Protein AF-A0A2W4IF90-F1 (afdb_monomer)

Mean predicted aligned error: 7.1 Å

pLDDT: mean 80.12, std 11.82, range [53.12, 93.75]

Solvent-accessible surface area (backbone atoms only — not comparable to full-atom values): 3801 Å² total; per-residue (Å²): 128,55,75,64,57,52,44,53,52,51,23,52,53,47,38,53,50,56,52,51,55,47,52,52,51,48,54,53,28,56,76,68,69,58,63,90,73,56,63,59,59,77,36,73,65,42,44,49,51,46,51,55,52,26,46,57,51,41,53,56,52,56,66,60,73,74,112

Radius of gyration: 14.89 Å; Cα contacts (8 Å, |Δi|>4): 25; chains: 1; bounding box: 35×19×44 Å

Secondary structure (DSSP, 8-state):
--HHHHHHHHHHHHHHHHHHHHHHHHHHHHHTT-GGGSHHHHSHHHHHHHHHHHHHHHHHHHHHHT-

Sequence (67 aa):
MDQKDKRDLMAAMIVQKVVNDKIVWLGEAKVKNETSKVDEIYTRDGFQTIVEGAYVLVDKMLAKDGK

Structure (mmCIF, N/CA/C/O backbone):
data_AF-A0A2W4IF90-F1
#
_entry.id   AF-A0A2W4IF90-F1
#
loop_
_atom_site.group_PDB
_atom_site.id
_atom_site.type_symbol
_atom_site.label_atom_id
_atom_site.label_alt_id
_atom_site.label_comp_id
_atom_site.label_asym_id
_atom_site.label_entity_id
_atom_site.label_seq_id
_atom_site.pdbx_PDB_ins_code
_atom_site.Cartn_x
_atom_site.Cartn_y
_atom_site.Cartn_z
_atom_site.occupancy
_atom_site.B_iso_or_equiv
_atom_site.auth_seq_id
_atom_site.auth_comp_id
_atom_site.auth_asym_id
_atom_site.auth_atom_id
_atom_site.pdbx_PDB_model_num
ATOM 1 N N . MET A 1 1 ? 18.925 5.911 -10.356 1.0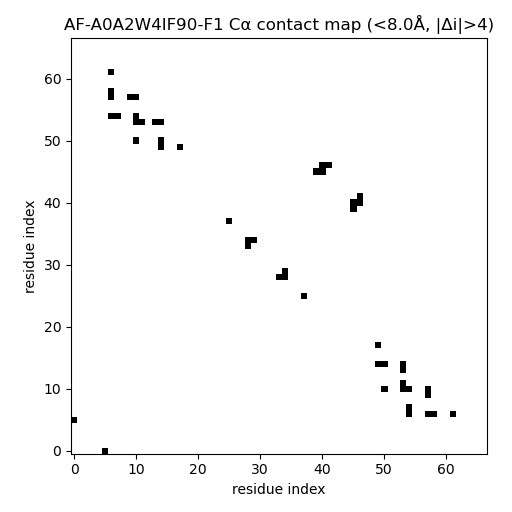0 68.56 1 MET A N 1
ATOM 2 C CA . MET A 1 1 ? 17.746 5.162 -9.895 1.00 68.56 1 MET A CA 1
ATOM 3 C C . MET A 1 1 ? 17.196 4.424 -11.097 1.00 68.56 1 MET A C 1
ATOM 5 O O . MET A 1 1 ? 16.798 5.086 -12.057 1.00 68.56 1 MET A O 1
ATOM 9 N N . ASP A 1 2 ? 17.307 3.099 -11.103 1.00 87.31 2 ASP A N 1
ATOM 10 C CA . ASP A 1 2 ? 16.772 2.291 -12.200 1.00 87.31 2 ASP A CA 1
ATOM 11 C C . ASP A 1 2 ? 15.226 2.234 -12.128 1.00 87.31 2 ASP A C 1
ATOM 13 O O . ASP A 1 2 ? 14.611 2.747 -11.188 1.00 87.31 2 ASP A O 1
ATOM 17 N N . GLN A 1 3 ? 14.560 1.693 -13.156 1.00 83.00 3 GLN A N 1
ATOM 18 C CA . GLN A 1 3 ? 13.087 1.633 -13.174 1.00 83.00 3 GLN A CA 1
ATOM 19 C C . GLN A 1 3 ? 12.519 0.779 -12.030 1.00 83.00 3 GLN A C 1
ATOM 21 O O . GLN A 1 3 ? 11.394 1.019 -11.589 1.00 83.00 3 GLN A O 1
ATOM 26 N N . LYS A 1 4 ? 13.299 -0.186 -11.527 1.00 86.19 4 LYS A N 1
ATOM 27 C CA . LYS A 1 4 ? 12.918 -1.024 -10.394 1.00 86.19 4 LYS A CA 1
ATOM 28 C C . LYS A 1 4 ? 12.935 -0.201 -9.104 1.00 86.19 4 LYS A C 1
ATOM 30 O O . LYS A 1 4 ? 11.935 -0.177 -8.400 1.00 86.19 4 LYS A O 1
ATOM 35 N N . ASP A 1 5 ? 14.002 0.544 -8.848 1.00 89.56 5 ASP A N 1
ATOM 36 C CA . ASP A 1 5 ? 14.136 1.435 -7.698 1.00 89.56 5 ASP A CA 1
ATOM 37 C C . ASP A 1 5 ? 13.044 2.518 -7.690 1.00 89.56 5 ASP A C 1
ATOM 39 O O . ASP A 1 5 ? 12.478 2.827 -6.643 1.00 89.56 5 ASP A O 1
ATOM 43 N N . LYS A 1 6 ? 12.704 3.084 -8.860 1.00 87.19 6 LYS A N 1
ATOM 44 C CA . LYS A 1 6 ? 11.602 4.056 -8.988 1.00 87.19 6 LYS A CA 1
ATOM 45 C C . LYS A 1 6 ? 10.255 3.438 -8.620 1.00 87.19 6 LYS A C 1
ATOM 47 O O . LYS A 1 6 ? 9.457 4.082 -7.939 1.00 87.19 6 LYS A O 1
ATOM 52 N N . ARG A 1 7 ? 9.999 2.205 -9.069 1.00 89.38 7 ARG A N 1
ATOM 53 C CA . ARG A 1 7 ? 8.775 1.468 -8.740 1.00 89.38 7 ARG A CA 1
ATOM 54 C C . ARG A 1 7 ? 8.700 1.172 -7.248 1.00 89.38 7 ARG A C 1
ATOM 56 O O . ARG A 1 7 ? 7.669 1.422 -6.634 1.00 89.38 7 ARG A O 1
ATOM 63 N N . ASP A 1 8 ? 9.797 0.687 -6.679 1.00 91.25 8 ASP A N 1
ATOM 64 C CA . ASP A 1 8 ? 9.880 0.312 -5.271 1.00 91.25 8 ASP A CA 1
ATOM 65 C C . ASP A 1 8 ? 9.706 1.558 -4.370 1.00 91.25 8 ASP A C 1
ATOM 67 O O . ASP A 1 8 ? 8.965 1.510 -3.386 1.00 91.25 8 ASP A O 1
ATOM 71 N N . LEU A 1 9 ? 10.271 2.712 -4.758 1.00 92.81 9 LEU A N 1
ATOM 72 C CA . LEU A 1 9 ? 10.064 3.991 -4.067 1.00 92.81 9 LEU A CA 1
ATOM 73 C C . LEU A 1 9 ? 8.606 4.470 -4.150 1.00 92.81 9 LEU A C 1
ATOM 75 O O . LEU A 1 9 ? 8.024 4.858 -3.136 1.00 92.81 9 LEU A O 1
ATOM 79 N N . MET A 1 10 ? 7.993 4.426 -5.337 1.00 90.81 10 MET A N 1
ATOM 80 C CA . MET A 1 10 ? 6.589 4.818 -5.512 1.00 90.81 10 MET A CA 1
ATOM 81 C C . MET A 1 10 ? 5.635 3.894 -4.750 1.00 90.81 10 MET A C 1
ATOM 83 O O . MET A 1 10 ? 4.716 4.378 -4.089 1.00 90.81 10 MET A O 1
ATOM 87 N N . ALA A 1 11 ? 5.871 2.582 -4.781 1.00 92.06 11 ALA A N 1
ATOM 88 C CA . ALA A 1 11 ? 5.062 1.613 -4.052 1.00 92.06 11 ALA A CA 1
ATOM 89 C C . ALA A 1 11 ? 5.149 1.866 -2.541 1.00 92.06 11 AL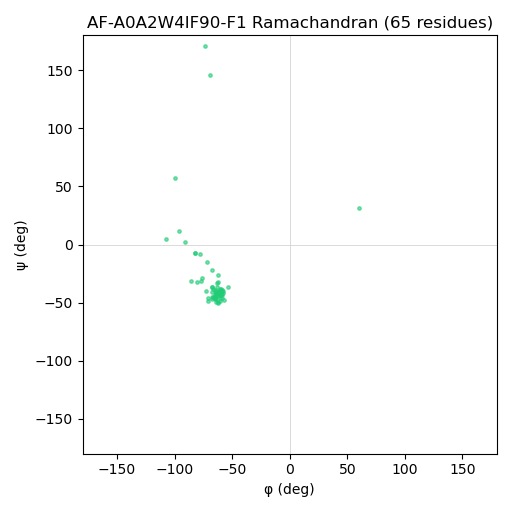A A C 1
ATOM 91 O O . ALA A 1 11 ? 4.117 1.933 -1.874 1.00 92.06 11 ALA A O 1
ATOM 92 N N . ALA A 1 12 ? 6.351 2.111 -2.010 1.00 92.06 12 ALA A N 1
ATOM 93 C CA . ALA A 1 12 ? 6.547 2.440 -0.599 1.00 92.06 12 ALA A CA 1
ATOM 94 C C . ALA A 1 12 ? 5.790 3.713 -0.178 1.00 92.06 12 ALA A C 1
ATOM 96 O O . ALA A 1 12 ? 5.135 3.722 0.866 1.00 92.06 12 ALA A O 1
ATOM 97 N N . MET A 1 13 ? 5.812 4.770 -1.000 1.00 93.75 13 MET A N 1
ATOM 98 C CA . MET A 1 13 ? 5.070 6.008 -0.720 1.00 93.75 13 MET A CA 1
ATOM 99 C C . MET A 1 13 ? 3.551 5.789 -0.690 1.00 93.75 13 MET A C 1
ATOM 101 O O . MET A 1 13 ? 2.862 6.329 0.177 1.00 93.75 13 MET A O 1
ATOM 105 N N . ILE A 1 14 ? 3.0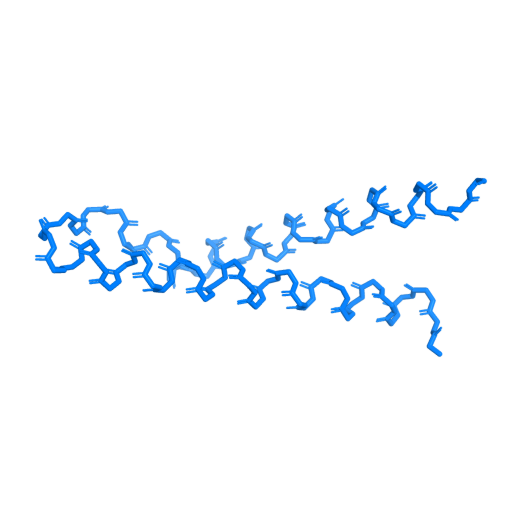23 4.982 -1.614 1.00 91.75 14 ILE A N 1
ATOM 106 C CA . ILE A 1 14 ? 1.591 4.660 -1.676 1.00 91.75 14 ILE A CA 1
ATOM 107 C C . ILE A 1 14 ? 1.177 3.824 -0.464 1.00 91.75 14 ILE A C 1
ATOM 109 O O . ILE A 1 14 ? 0.191 4.161 0.192 1.00 91.75 14 ILE A O 1
ATOM 113 N N . VAL A 1 15 ? 1.947 2.785 -0.123 1.00 91.44 15 VAL A N 1
ATOM 114 C CA . VAL A 1 15 ? 1.706 1.959 1.071 1.00 91.44 15 VAL A CA 1
ATOM 115 C C . VAL A 1 15 ? 1.702 2.830 2.325 1.00 91.44 15 VAL A C 1
ATOM 117 O O . VAL A 1 15 ? 0.754 2.760 3.107 1.00 91.44 15 VAL A O 1
ATOM 120 N N . GLN A 1 16 ? 2.696 3.709 2.489 1.00 90.81 16 GLN A N 1
ATOM 121 C CA . GLN A 1 16 ? 2.778 4.608 3.641 1.00 90.81 16 GLN A CA 1
ATOM 122 C C . GLN A 1 16 ? 1.545 5.511 3.757 1.00 90.81 16 GLN A C 1
ATOM 124 O O . GLN A 1 16 ? 1.005 5.675 4.852 1.00 90.81 16 GLN A O 1
ATOM 129 N N . LYS A 1 17 ? 1.072 6.078 2.640 1.00 91.69 17 LYS A N 1
ATOM 130 C CA . LYS A 1 17 ? -0.131 6.917 2.627 1.00 91.69 17 LYS A CA 1
ATOM 131 C C . LYS A 1 17 ? -1.378 6.119 3.008 1.00 91.69 17 LYS A C 1
ATOM 133 O O . LYS A 1 17 ? -2.127 6.549 3.877 1.00 91.69 17 LYS A O 1
ATOM 138 N N . VAL A 1 18 ? -1.590 4.955 2.391 1.00 88.00 18 VAL A N 1
ATOM 139 C CA . VAL A 1 18 ? -2.773 4.112 2.640 1.00 88.00 18 VAL A CA 1
ATOM 140 C C . VAL A 1 18 ? -2.818 3.634 4.091 1.00 88.00 18 VAL A C 1
ATOM 142 O O . VAL A 1 18 ? -3.883 3.650 4.707 1.00 88.00 18 VAL A O 1
ATOM 145 N N . VAL A 1 19 ? -1.674 3.237 4.651 1.00 86.06 19 VAL A N 1
ATOM 146 C CA . VAL A 1 19 ? -1.569 2.837 6.060 1.00 86.06 19 VAL A CA 1
ATOM 147 C C . VAL A 1 19 ? -1.856 4.022 6.983 1.00 86.06 19 VAL A C 1
ATOM 149 O O . VAL A 1 19 ? -2.659 3.876 7.901 1.00 86.06 19 VAL A O 1
ATOM 152 N N . ASN A 1 20 ? -1.281 5.200 6.721 1.00 87.19 20 ASN A N 1
ATOM 153 C CA . ASN A 1 20 ? -1.537 6.398 7.527 1.00 87.19 20 ASN A CA 1
ATOM 154 C C . ASN A 1 20 ? -3.015 6.809 7.506 1.00 87.19 20 ASN A C 1
ATOM 156 O O . ASN A 1 20 ? -3.603 7.007 8.568 1.00 87.19 20 ASN A O 1
ATOM 160 N N . ASP A 1 21 ? -3.629 6.883 6.323 1.00 86.31 21 ASP A N 1
ATOM 161 C CA . ASP A 1 21 ? -5.040 7.259 6.166 1.00 86.31 21 ASP A CA 1
ATOM 162 C C . ASP A 1 21 ? -5.957 6.269 6.904 1.00 86.31 21 ASP A C 1
ATOM 164 O O . ASP A 1 21 ? -6.911 6.666 7.576 1.00 86.31 21 ASP A O 1
ATOM 168 N N . LYS A 1 22 ? -5.634 4.970 6.838 1.00 79.44 22 LYS A N 1
ATOM 169 C CA . LYS A 1 22 ? -6.356 3.930 7.575 1.00 79.44 22 LYS A CA 1
ATOM 170 C C . LYS A 1 22 ? -6.172 4.071 9.084 1.00 79.44 22 LYS A C 1
ATOM 172 O O . LYS A 1 22 ? -7.166 4.010 9.790 1.00 79.44 22 LYS A O 1
ATOM 177 N N . ILE A 1 23 ? -4.962 4.306 9.595 1.00 78.31 23 ILE A N 1
ATOM 178 C CA . ILE A 1 23 ? -4.727 4.512 11.038 1.00 78.31 23 ILE A CA 1
ATOM 179 C C . ILE A 1 23 ? -5.526 5.711 11.562 1.00 78.31 23 ILE A C 1
ATOM 181 O O . ILE A 1 23 ? -6.130 5.618 12.631 1.00 78.31 23 ILE A O 1
ATOM 185 N N . VAL A 1 24 ? -5.571 6.815 10.810 1.00 79.00 24 VAL A N 1
ATOM 186 C CA . VAL A 1 24 ? -6.375 7.993 11.170 1.00 79.00 24 VAL A CA 1
ATOM 187 C C . VAL A 1 24 ? -7.861 7.637 11.211 1.00 79.00 24 VAL A C 1
ATOM 189 O O . VAL A 1 24 ? -8.515 7.878 12.225 1.00 79.00 24 VAL A O 1
ATOM 192 N N . TRP A 1 25 ? -8.374 6.982 10.165 1.00 76.31 25 TRP A N 1
ATOM 193 C CA . TRP A 1 25 ? -9.763 6.519 10.119 1.00 76.31 25 TRP A CA 1
ATOM 194 C C . TRP A 1 25 ? -10.106 5.574 11.279 1.00 76.31 25 TRP A C 1
ATOM 196 O O . TRP A 1 25 ? -11.169 5.691 11.881 1.00 76.31 25 TRP A O 1
ATOM 206 N N . LEU A 1 26 ? -9.191 4.677 11.652 1.00 70.44 26 LEU A N 1
ATOM 207 C CA . LEU A 1 26 ? -9.343 3.774 12.794 1.00 70.44 26 LEU A CA 1
ATOM 208 C C . LEU A 1 26 ? -9.361 4.521 14.132 1.00 70.44 26 LEU A C 1
ATOM 210 O O . LEU A 1 26 ? -10.142 4.174 15.019 1.00 70.44 26 LEU A O 1
ATOM 214 N N . GLY A 1 27 ? -8.537 5.561 14.277 1.00 70.75 27 GLY A N 1
ATOM 215 C CA . GLY A 1 27 ? -8.580 6.468 15.421 1.00 70.75 27 GLY A CA 1
ATOM 216 C C . GLY A 1 27 ? -9.948 7.137 15.560 1.00 70.75 27 GLY A C 1
ATOM 217 O O . GLY A 1 27 ? -10.533 7.125 16.643 1.00 70.75 27 GLY A O 1
ATOM 218 N N . GLU A 1 28 ? -10.505 7.639 14.456 1.00 73.44 28 GLU A N 1
ATOM 219 C CA . GLU A 1 28 ? -11.843 8.239 14.424 1.00 73.44 28 GLU A CA 1
ATOM 220 C C . GLU A 1 28 ? -12.966 7.218 14.670 1.00 73.44 28 GLU A C 1
ATOM 222 O O . GLU A 1 28 ? -13.912 7.505 15.404 1.00 73.44 28 GLU A O 1
ATOM 227 N N . ALA A 1 29 ? -12.869 6.015 14.099 1.00 68.12 29 ALA A N 1
ATOM 228 C CA . ALA A 1 29 ? -13.848 4.941 14.271 1.00 68.12 29 ALA A CA 1
ATOM 229 C C . ALA A 1 29 ? -13.865 4.407 15.712 1.00 68.12 29 ALA A C 1
ATOM 231 O O . ALA A 1 29 ? -14.933 4.133 16.258 1.00 68.12 29 ALA A O 1
ATOM 232 N N . LYS A 1 30 ? -12.699 4.331 16.371 1.00 65.00 30 LYS A N 1
ATOM 233 C CA . LYS A 1 30 ? -12.591 3.994 17.798 1.00 65.00 30 LYS A CA 1
ATOM 234 C C . LYS A 1 30 ? -13.261 5.050 18.676 1.00 65.00 30 LYS A C 1
ATOM 236 O O . LYS A 1 30 ? -13.945 4.690 19.628 1.00 65.00 30 LYS A O 1
ATOM 241 N N . VAL A 1 31 ? -13.116 6.334 18.338 1.00 69.00 31 VAL A N 1
ATOM 242 C CA . VAL A 1 31 ? -13.840 7.430 19.011 1.00 69.00 31 VAL A CA 1
ATOM 243 C C . VAL A 1 31 ? -15.358 7.302 18.811 1.00 69.00 31 VAL A C 1
ATOM 245 O O . VAL A 1 31 ? -16.120 7.622 19.718 1.00 69.00 31 VAL A O 1
ATOM 248 N N . LYS A 1 32 ? -15.802 6.784 17.660 1.00 70.12 32 LYS A N 1
ATOM 249 C CA . LYS A 1 32 ? -17.221 6.584 17.307 1.00 70.12 32 LYS A CA 1
ATOM 250 C C . LYS A 1 32 ? -17.790 5.206 17.690 1.00 70.12 32 LYS A C 1
ATOM 252 O O . LYS A 1 32 ? -18.963 4.954 17.443 1.00 70.12 32 LYS A O 1
ATOM 257 N N . ASN A 1 33 ? -16.996 4.343 18.333 1.00 66.56 33 ASN A N 1
ATOM 258 C CA . ASN A 1 33 ? -17.361 2.981 18.750 1.00 66.56 33 ASN A CA 1
ATOM 259 C C . ASN A 1 33 ? -17.768 2.031 17.591 1.00 66.56 33 ASN A C 1
ATOM 261 O O . ASN A 1 33 ? -18.572 1.121 17.774 1.00 66.56 33 ASN A O 1
ATOM 265 N N . GLU A 1 34 ? -17.192 2.222 16.399 1.00 64.50 34 GLU A N 1
ATOM 266 C CA . GLU A 1 34 ? -17.414 1.404 15.191 1.00 64.50 34 GLU A CA 1
ATOM 267 C C . GLU A 1 34 ? -16.272 0.381 14.990 1.00 64.50 34 GLU A C 1
ATOM 269 O O . GLU A 1 34 ? -15.558 0.375 13.988 1.00 64.50 34 GLU A O 1
ATOM 274 N N . THR A 1 35 ? -16.043 -0.479 15.984 1.00 59.00 35 THR A N 1
ATOM 275 C CA . THR A 1 35 ? -14.829 -1.315 16.109 1.00 59.00 35 THR A CA 1
ATOM 276 C C . THR A 1 35 ? -14.778 -2.566 15.222 1.00 59.00 35 THR A C 1
ATOM 278 O O . THR A 1 35 ? -13.731 -3.199 15.122 1.00 59.00 35 THR A O 1
ATOM 281 N N . SER A 1 36 ? -15.857 -2.930 14.528 1.00 59.47 36 SER A N 1
ATOM 282 C CA . SER A 1 36 ? -15.975 -4.230 13.840 1.00 59.47 36 SER A CA 1
ATOM 283 C C . SER A 1 36 ? -15.109 -4.381 12.579 1.00 59.47 36 SER A C 1
ATOM 285 O O . SER A 1 36 ? -14.954 -5.489 12.082 1.00 59.47 36 SER A O 1
ATOM 287 N N . LYS A 1 37 ? -14.577 -3.282 12.026 1.00 56.78 37 LYS A N 1
ATOM 288 C CA . LYS A 1 37 ? -13.821 -3.259 10.752 1.00 56.78 37 LYS A CA 1
ATOM 289 C C . LYS A 1 37 ? -12.314 -3.042 10.928 1.00 56.78 37 LYS A C 1
ATOM 291 O O . LYS A 1 37 ? -11.595 -2.853 9.950 1.00 56.78 37 LYS A O 1
ATOM 296 N N . VAL A 1 38 ? -11.847 -3.006 12.174 1.00 58.12 38 VAL A N 1
ATOM 297 C CA . VAL A 1 38 ? -10.482 -2.596 12.526 1.00 58.12 38 VAL A CA 1
ATOM 298 C C . VAL A 1 38 ? -9.466 -3.725 12.327 1.00 58.12 38 VAL A C 1
ATOM 300 O O . VAL A 1 38 ? -8.332 -3.465 11.925 1.00 58.12 38 VAL A O 1
ATOM 303 N N . ASP A 1 39 ? -9.879 -4.974 12.532 1.00 60.91 39 ASP A N 1
AT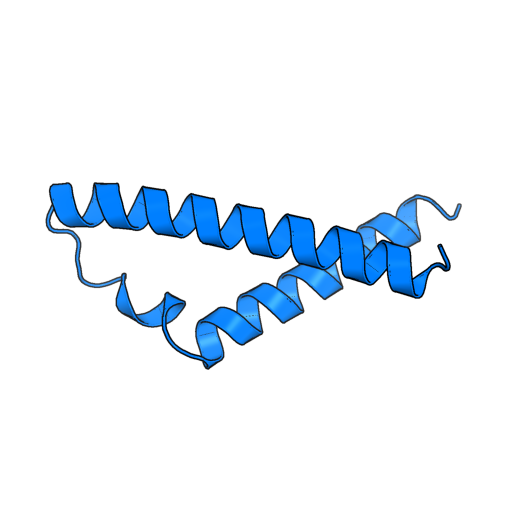OM 304 C CA . ASP A 1 39 ? -8.947 -6.099 12.653 1.00 60.91 39 ASP A CA 1
ATOM 305 C C . ASP A 1 39 ? -8.351 -6.569 11.317 1.00 60.91 39 ASP A C 1
ATOM 307 O O . ASP A 1 39 ? -7.202 -7.005 11.288 1.00 60.91 39 ASP A O 1
ATOM 311 N N . GLU A 1 40 ? -9.056 -6.410 10.189 1.00 63.53 40 GLU A N 1
ATOM 312 C CA . GLU A 1 40 ? -8.595 -6.902 8.877 1.00 63.53 40 GLU A CA 1
ATOM 313 C C . GLU A 1 40 ? -7.284 -6.253 8.403 1.00 63.53 40 GLU A C 1
ATOM 315 O O . GLU A 1 40 ? -6.473 -6.911 7.754 1.00 63.53 40 GLU A O 1
ATOM 320 N N . ILE A 1 41 ? -7.034 -4.984 8.745 1.00 63.16 41 ILE A N 1
ATOM 321 C CA . ILE A 1 41 ? -5.857 -4.232 8.268 1.00 63.16 41 ILE A CA 1
ATOM 322 C C . ILE A 1 41 ? -4.580 -4.634 9.015 1.00 63.16 41 ILE A C 1
ATOM 324 O O . ILE A 1 41 ? -3.498 -4.605 8.431 1.00 63.16 41 ILE A O 1
ATOM 328 N N . TYR A 1 42 ? -4.698 -5.015 10.290 1.00 65.50 42 TYR A N 1
ATOM 329 C CA . TYR A 1 42 ? -3.559 -5.443 11.109 1.00 65.50 42 TYR A CA 1
ATOM 330 C C . TYR A 1 42 ? -3.178 -6.907 10.881 1.00 65.50 42 TYR A C 1
ATOM 332 O O . TYR A 1 42 ? -2.144 -7.359 11.376 1.00 65.50 42 TYR A O 1
ATOM 340 N N . THR A 1 43 ? -3.982 -7.652 10.118 1.00 76.19 43 THR A N 1
ATOM 341 C CA . THR A 1 43 ? -3.580 -8.983 9.671 1.00 76.19 43 THR A CA 1
ATOM 342 C C . THR A 1 43 ? -2.444 -8.881 8.655 1.00 76.19 43 THR A C 1
ATOM 344 O O . THR A 1 43 ? -2.383 -7.966 7.828 1.00 76.19 43 THR A O 1
ATOM 347 N N . ARG A 1 44 ? -1.538 -9.862 8.692 1.00 76.12 44 ARG A N 1
ATOM 348 C CA . ARG A 1 44 ? -0.458 -10.000 7.705 1.00 76.12 44 ARG A CA 1
ATOM 349 C C . ARG A 1 44 ? -1.004 -10.022 6.271 1.00 76.12 44 ARG A C 1
ATOM 351 O O . ARG A 1 44 ? -0.391 -9.431 5.386 1.00 76.12 44 ARG A O 1
ATOM 358 N N . ASP A 1 45 ? -2.168 -10.635 6.073 1.00 82.06 4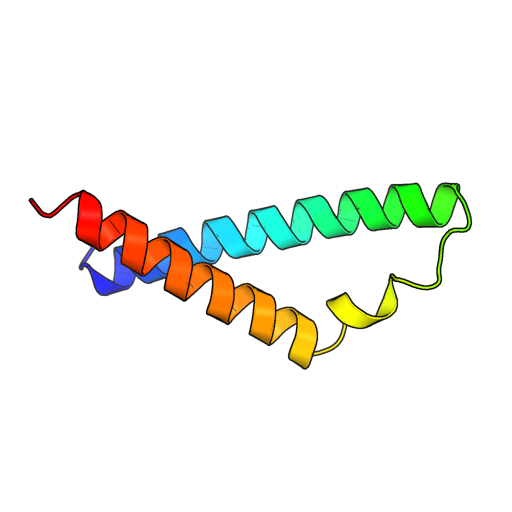5 ASP A N 1
ATOM 359 C CA . ASP A 1 45 ? -2.820 -10.780 4.769 1.00 82.06 45 ASP A CA 1
ATOM 360 C C . ASP A 1 45 ? -3.404 -9.449 4.267 1.00 82.06 45 ASP A C 1
ATOM 362 O O . ASP A 1 45 ? -3.240 -9.088 3.099 1.00 82.06 45 ASP A O 1
ATOM 366 N N . GLY A 1 46 ? -4.009 -8.658 5.159 1.00 81.75 46 GLY A N 1
ATOM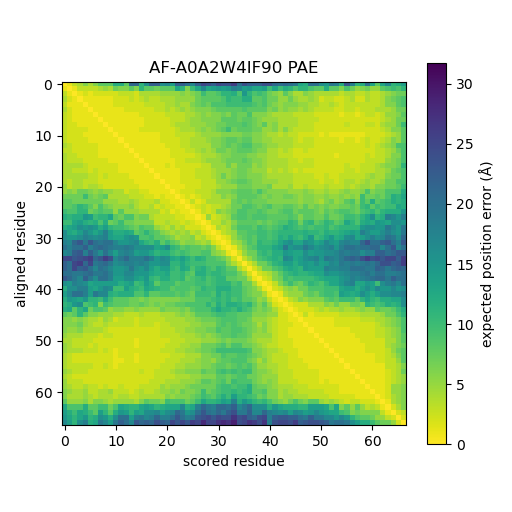 367 C CA . GLY A 1 46 ? -4.493 -7.314 4.845 1.00 81.75 46 GLY A CA 1
ATOM 368 C C . GLY A 1 46 ? -3.363 -6.360 4.456 1.00 81.75 46 GLY A C 1
ATOM 369 O O . GLY A 1 46 ? -3.480 -5.624 3.473 1.00 81.75 46 GLY A O 1
ATOM 370 N N . PHE A 1 47 ? -2.235 -6.411 5.172 1.00 84.00 47 PHE A N 1
ATOM 371 C CA . PHE A 1 47 ? -1.050 -5.628 4.820 1.00 84.00 47 PHE A CA 1
ATOM 372 C C . PHE A 1 47 ? -0.442 -6.068 3.479 1.00 84.00 47 PHE A C 1
ATOM 374 O O . PHE A 1 47 ? -0.165 -5.220 2.630 1.00 84.00 47 PHE A O 1
ATOM 381 N N . GLN A 1 48 ? -0.298 -7.377 3.247 1.00 87.94 48 GLN A N 1
ATOM 382 C CA . GLN A 1 48 ? 0.196 -7.925 1.978 1.00 87.94 48 GLN A CA 1
ATOM 383 C C . GLN A 1 48 ? -0.672 -7.476 0.793 1.00 87.94 48 GLN A C 1
ATOM 385 O O . GLN A 1 48 ? -0.146 -7.038 -0.229 1.00 87.94 48 GLN A O 1
ATOM 390 N N . THR A 1 49 ? -1.996 -7.476 0.965 1.00 8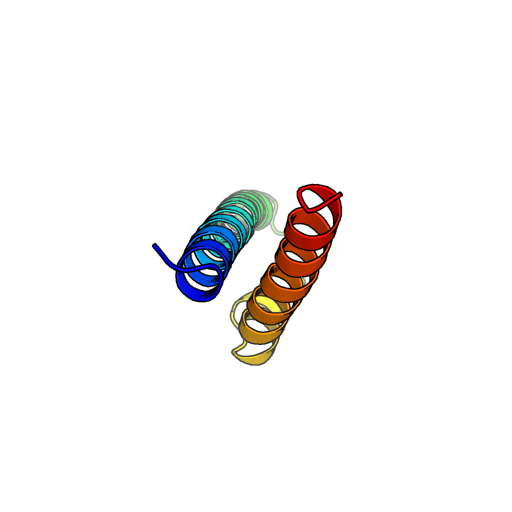8.31 49 THR A N 1
ATOM 391 C CA . THR A 1 49 ? -2.948 -7.013 -0.055 1.00 88.31 49 THR A CA 1
ATOM 392 C C . THR A 1 49 ? -2.742 -5.535 -0.412 1.00 88.31 49 THR A C 1
ATOM 394 O O . THR A 1 49 ? -2.804 -5.156 -1.582 1.00 88.31 49 THR A O 1
ATOM 397 N N . ILE A 1 50 ? -2.465 -4.677 0.580 1.00 88.44 50 ILE A N 1
ATOM 398 C CA . ILE A 1 50 ? -2.168 -3.250 0.352 1.00 88.44 50 ILE A CA 1
ATOM 399 C C . ILE A 1 50 ? -0.868 -3.086 -0.441 1.00 88.44 50 ILE A C 1
ATOM 401 O O . ILE A 1 50 ? -0.811 -2.274 -1.366 1.00 88.44 50 ILE A O 1
ATOM 405 N N . VAL A 1 51 ? 0.163 -3.859 -0.094 1.00 90.50 51 VAL A N 1
ATOM 406 C CA . VAL A 1 51 ? 1.458 -3.837 -0.784 1.00 90.50 51 VAL A CA 1
ATOM 407 C C . VAL A 1 51 ? 1.299 -4.268 -2.243 1.00 90.50 51 VAL A C 1
ATOM 409 O O . VAL A 1 51 ? 1.715 -3.538 -3.140 1.00 90.50 51 VAL A O 1
ATOM 412 N N . GLU A 1 52 ? 0.646 -5.400 -2.506 1.00 92.75 52 GLU A N 1
ATOM 413 C CA . GLU A 1 52 ? 0.400 -5.898 -3.867 1.00 92.75 52 GLU A CA 1
ATOM 414 C C . GLU A 1 52 ? -0.430 -4.913 -4.700 1.00 92.75 52 GLU A C 1
ATOM 416 O O . GLU A 1 52 ? -0.083 -4.611 -5.845 1.00 92.75 52 GLU A O 1
ATOM 421 N N . GLY A 1 53 ? -1.479 -4.335 -4.106 1.00 91.69 53 GLY A N 1
ATOM 422 C CA . GLY A 1 53 ? -2.289 -3.302 -4.749 1.00 91.69 53 GLY A CA 1
ATOM 423 C C . GLY A 1 53 ? -1.483 -2.052 -5.117 1.00 91.69 53 GLY A C 1
ATOM 424 O O . GLY A 1 53 ? -1.681 -1.488 -6.196 1.00 91.69 53 GLY A O 1
ATOM 425 N N . ALA A 1 54 ? -0.541 -1.642 -4.261 1.00 92.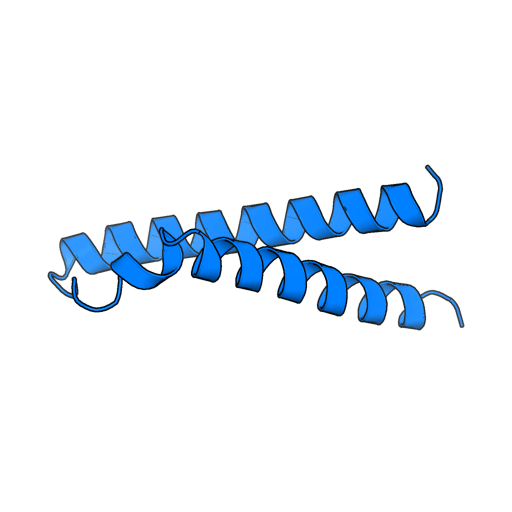69 54 ALA A N 1
ATOM 426 C CA . ALA A 1 54 ? 0.354 -0.526 -4.548 1.00 92.69 54 ALA A CA 1
ATOM 427 C C . ALA A 1 54 ? 1.266 -0.828 -5.747 1.00 92.69 54 ALA A C 1
ATOM 429 O O . ALA A 1 54 ? 1.371 0.010 -6.641 1.00 92.69 54 ALA A O 1
ATOM 430 N N . TYR A 1 55 ? 1.854 -2.027 -5.828 1.00 92.00 55 TYR A N 1
ATOM 431 C CA . TYR A 1 55 ? 2.685 -2.421 -6.975 1.00 92.00 55 TYR A CA 1
ATOM 432 C C . TYR A 1 55 ? 1.903 -2.410 -8.295 1.00 92.00 55 TYR A C 1
ATOM 434 O O . TYR A 1 55 ? 2.358 -1.809 -9.268 1.00 92.00 55 TYR A O 1
ATOM 442 N N . VAL A 1 56 ? 0.688 -2.970 -8.314 1.00 93.75 56 VAL A N 1
ATOM 443 C CA . VAL A 1 56 ? -0.179 -2.959 -9.508 1.00 93.75 56 VAL A CA 1
ATOM 444 C C . VAL A 1 56 ? -0.511 -1.532 -9.956 1.00 93.75 56 VAL A C 1
ATOM 446 O O . VAL A 1 56 ? -0.590 -1.252 -11.156 1.00 93.75 56 VAL A O 1
ATOM 449 N N . LEU A 1 57 ? -0.733 -0.616 -9.010 1.00 91.25 57 LEU A N 1
ATOM 450 C CA . LEU A 1 57 ? -1.025 0.781 -9.320 1.00 91.25 57 LEU A CA 1
ATOM 451 C C . LEU A 1 57 ? 0.189 1.485 -9.939 1.00 91.25 57 LEU A C 1
ATOM 453 O O . LEU A 1 57 ? 0.040 2.171 -10.950 1.00 91.25 57 LEU A O 1
ATOM 457 N N . VAL A 1 58 ? 1.382 1.284 -9.375 1.00 91.25 58 VAL A N 1
ATOM 458 C 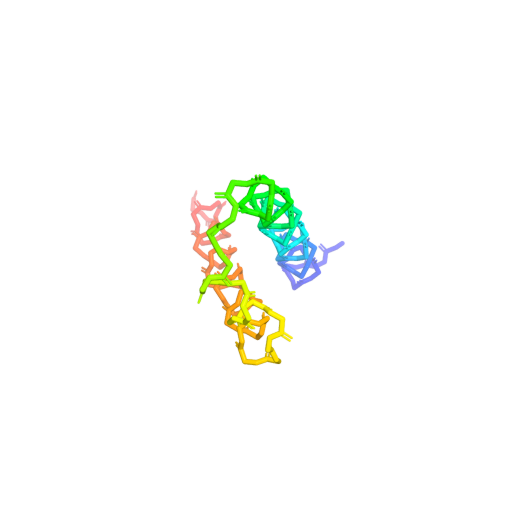CA . VAL A 1 58 ? 2.620 1.889 -9.885 1.00 91.25 58 VAL A CA 1
ATOM 459 C C . VAL A 1 58 ? 2.955 1.381 -11.283 1.00 91.25 58 VAL A C 1
ATOM 461 O O . VAL A 1 58 ? 3.290 2.188 -12.149 1.00 91.25 58 VAL A O 1
ATOM 464 N N . ASP A 1 59 ? 2.791 0.083 -11.545 1.00 90.88 59 ASP A N 1
ATOM 465 C CA . ASP A 1 59 ? 3.021 -0.491 -12.875 1.00 90.88 59 ASP A CA 1
ATOM 466 C C . ASP A 1 59 ? 2.124 0.169 -13.940 1.00 90.88 59 ASP A C 1
ATOM 468 O O . ASP A 1 59 ? 2.583 0.481 -15.042 1.00 90.88 59 ASP A O 1
ATOM 472 N N . LYS A 1 60 ? 0.861 0.477 -13.603 1.00 89.75 60 LYS A N 1
ATOM 473 C CA . LYS A 1 60 ? -0.058 1.209 -14.496 1.00 89.75 60 LYS A CA 1
ATOM 474 C C . LYS A 1 60 ? 0.370 2.659 -14.736 1.00 89.75 60 LYS A C 1
ATOM 476 O O . LYS A 1 60 ? 0.174 3.163 -15.841 1.00 89.75 60 LYS A O 1
ATOM 481 N N . MET A 1 61 ? 0.920 3.335 -13.726 1.00 87.62 61 MET A N 1
ATOM 482 C CA . MET A 1 61 ? 1.401 4.719 -13.850 1.00 87.62 61 MET A CA 1
ATOM 483 C C . MET A 1 61 ? 2.673 4.782 -14.704 1.00 87.62 61 MET A C 1
ATOM 485 O O . MET A 1 61 ? 2.734 5.556 -15.655 1.00 87.62 61 MET A O 1
ATOM 489 N N . LEU A 1 62 ? 3.632 3.886 -14.457 1.00 83.19 62 LEU A N 1
ATOM 490 C CA . LEU A 1 62 ? 4.870 3.780 -15.236 1.00 83.19 62 LEU A CA 1
ATOM 491 C C . LEU A 1 62 ? 4.622 3.406 -16.703 1.00 83.19 62 LEU A C 1
ATOM 493 O O . LEU A 1 62 ? 5.294 3.922 -17.592 1.00 83.19 62 LEU A O 1
ATOM 497 N N . ALA A 1 63 ? 3.638 2.544 -16.977 1.00 85.56 63 ALA A N 1
ATOM 498 C CA . ALA A 1 63 ? 3.259 2.188 -18.344 1.00 85.56 63 ALA A CA 1
ATOM 499 C C . ALA A 1 63 ? 2.634 3.358 -19.130 1.00 85.56 63 ALA A C 1
ATOM 501 O O . ALA A 1 63 ? 2.632 3.336 -20.362 1.00 85.56 63 ALA A O 1
ATOM 502 N N . LYS A 1 64 ? 2.093 4.368 -18.434 1.00 75.56 64 LYS A N 1
ATOM 503 C CA . LYS A 1 64 ? 1.473 5.552 -19.041 1.00 75.56 64 LYS A CA 1
ATOM 504 C C . LYS A 1 64 ? 2.494 6.644 -19.375 1.00 75.56 64 LYS A C 1
ATOM 506 O O . LYS A 1 64 ? 2.313 7.324 -20.377 1.00 75.56 64 LYS A O 1
ATOM 511 N N . ASP A 1 65 ? 3.563 6.756 -18.589 1.00 67.44 65 ASP A N 1
ATOM 512 C CA . ASP A 1 65 ? 4.636 7.747 -18.780 1.00 67.44 65 ASP A CA 1
ATOM 513 C C . ASP A 1 65 ? 5.693 7.322 -19.823 1.00 67.44 65 ASP A C 1
ATOM 515 O O . ASP A 1 65 ? 6.584 8.097 -20.162 1.00 67.44 65 ASP A O 1
ATOM 519 N N . GLY A 1 66 ? 5.627 6.083 -20.324 1.00 59.69 66 GLY A N 1
ATOM 520 C CA . GLY A 1 66 ? 6.575 5.517 -21.294 1.00 59.69 66 GLY A CA 1
ATOM 521 C C . GLY A 1 66 ? 6.156 5.588 -22.771 1.00 59.69 66 GLY A C 1
ATOM 522 O O . GLY A 1 66 ? 6.780 4.902 -23.581 1.00 59.69 66 GLY A O 1
ATOM 523 N N . LYS A 1 67 ? 5.104 6.343 -23.124 1.00 53.12 67 LYS A N 1
ATOM 524 C CA . LYS A 1 67 ? 4.630 6.549 -24.507 1.00 53.12 67 LYS A CA 1
ATOM 525 C C . LYS A 1 67 ? 4.724 8.004 -24.940 1.00 53.12 67 LYS A C 1
ATOM 527 O O . LYS A 1 67 ? 4.401 8.876 -24.108 1.00 53.12 67 LYS A O 1
#

Foldseek 3Di:
DDPVVVLVVQLVVQLVVVVVVLVVVCVVCVVVVVNPPNVQCPDPVNSVVSSVVSSVVSVVVVVVVPD